Protein AF-A0A699UVI7-F1 (afdb_monomer_lite)

Organism: Tanacetum cinerariifolium (NCBI:txid118510)

pLDDT: mean 72.03, std 20.05, range [39.06, 97.88]

Structure (mmCIF, N/CA/C/O backbone):
data_AF-A0A699UVI7-F1
#
_entry.id   AF-A0A699UVI7-F1
#
loop_
_atom_site.group_PDB
_atom_site.id
_atom_site.type_symbol
_atom_site.label_atom_id
_atom_site.label_alt_id
_atom_site.label_comp_id
_atom_site.label_asym_id
_atom_site.label_entity_id
_atom_site.label_seq_id
_atom_site.pdbx_PDB_ins_code
_atom_site.Cartn_x
_atom_site.Cartn_y
_atom_site.Cartn_z
_atom_site.occupancy
_atom_site.B_iso_or_equiv
_atom_site.auth_seq_id
_atom_site.auth_comp_id
_atom_site.auth_asym_id
_atom_site.auth_atom_id
_atom_site.pdbx_PDB_model_num
ATOM 1 N N . PHE A 1 1 ? -65.719 12.850 72.855 1.00 39.06 1 PHE A N 1
ATOM 2 C CA . PHE A 1 1 ? -66.012 12.238 71.542 1.00 39.06 1 PHE A CA 1
ATOM 3 C C . PHE A 1 1 ? -65.096 12.916 70.526 1.00 39.06 1 PHE A C 1
ATOM 5 O O . PHE A 1 1 ? -65.328 14.073 70.235 1.00 39.06 1 PHE A O 1
ATOM 12 N N . HIS A 1 2 ? -63.859 12.475 70.286 1.00 43.25 2 HIS A N 1
ATOM 13 C CA . HIS A 1 2 ? -63.369 11.277 69.580 1.00 43.25 2 HIS A CA 1
ATOM 14 C C . HIS A 1 2 ? -63.787 11.176 68.099 1.00 43.25 2 HIS A C 1
ATOM 16 O O . HIS A 1 2 ? -64.874 10.695 67.817 1.00 43.25 2 HIS A O 1
ATOM 22 N N . SER A 1 3 ? -62.850 11.541 67.208 1.00 44.50 3 SER A N 1
ATOM 23 C CA . SER A 1 3 ? -62.648 11.098 65.804 1.00 44.50 3 SER A CA 1
ATOM 24 C C . SER A 1 3 ? -61.392 11.849 65.291 1.00 44.50 3 SER A C 1
ATOM 26 O O . SER A 1 3 ? -61.419 13.073 65.281 1.00 44.50 3 SER A O 1
ATOM 28 N N . LYS A 1 4 ? -60.190 11.264 65.081 1.00 42.19 4 LYS A N 1
ATOM 29 C CA . LYS A 1 4 ? -59.805 10.131 64.194 1.00 42.19 4 LYS A CA 1
ATOM 30 C C . LYS A 1 4 ? -60.361 10.428 62.787 1.00 42.19 4 LYS A C 1
ATOM 32 O O . LYS A 1 4 ? -61.571 10.538 62.690 1.00 42.19 4 LYS A O 1
ATOM 37 N N . SER A 1 5 ? -59.617 10.654 61.707 1.00 55.03 5 SER A N 1
ATOM 38 C CA . SER A 1 5 ? -58.355 10.083 61.224 1.00 55.03 5 SER A CA 1
ATOM 39 C C . SER A 1 5 ? -57.917 10.880 59.964 1.00 55.03 5 SER A C 1
ATOM 41 O O . SER A 1 5 ? -58.731 11.554 59.347 1.00 55.03 5 SER A O 1
ATOM 43 N N . GLU A 1 6 ? -56.616 11.028 59.714 1.00 45.94 6 GLU A N 1
ATOM 44 C CA . GLU A 1 6 ? -55.886 10.383 58.600 1.00 45.94 6 GLU A CA 1
ATOM 45 C C . GLU A 1 6 ? -55.785 11.188 57.283 1.00 45.94 6 GLU A C 1
ATOM 47 O O . GLU A 1 6 ? -56.695 11.212 56.474 1.00 45.94 6 GLU A O 1
ATOM 52 N N . ILE A 1 7 ? -54.611 11.798 57.064 1.00 49.16 7 ILE A N 1
ATOM 53 C CA . ILE A 1 7 ? -53.763 11.637 55.858 1.00 49.16 7 ILE A CA 1
ATOM 54 C C . ILE A 1 7 ? -54.428 11.561 54.460 1.00 49.16 7 ILE A C 1
ATOM 56 O O . ILE A 1 7 ? -53.948 10.850 53.580 1.00 49.16 7 ILE A O 1
ATOM 60 N N . GLU A 1 8 ? -55.425 12.390 54.160 1.00 53.28 8 GLU A N 1
ATOM 61 C CA . GLU A 1 8 ? -55.894 12.614 52.776 1.00 53.28 8 GLU A CA 1
ATOM 62 C C . GLU A 1 8 ? -54.985 13.575 51.979 1.00 53.28 8 GLU A C 1
ATOM 64 O O . GLU A 1 8 ? -55.429 14.547 51.374 1.00 53.28 8 GLU A O 1
ATOM 69 N N . GLY A 1 9 ? -53.674 13.329 51.991 1.00 55.50 9 GLY A N 1
ATOM 70 C CA . GLY A 1 9 ? -52.696 14.163 51.280 1.00 55.50 9 GLY A CA 1
ATOM 71 C C . GLY A 1 9 ? -51.563 13.402 50.598 1.00 55.50 9 GLY A C 1
ATOM 72 O O . GLY A 1 9 ? -50.638 14.034 50.097 1.00 55.50 9 GLY A O 1
ATOM 73 N N . LEU A 1 10 ? -51.597 12.064 50.581 1.00 52.59 10 LEU A N 1
ATOM 74 C CA . LEU A 1 10 ? -50.490 11.230 50.093 1.00 52.59 10 LEU A CA 1
ATOM 75 C C . LEU A 1 10 ? -50.896 10.251 48.978 1.00 52.59 10 LEU A C 1
ATOM 77 O O . LEU A 1 10 ? -50.402 9.128 48.936 1.00 52.59 10 LEU A O 1
ATOM 81 N N . LEU A 1 11 ? -51.770 10.651 48.046 1.00 58.44 11 LEU A N 1
ATOM 82 C CA . LEU A 1 11 ? -52.025 9.839 46.847 1.00 58.44 11 LEU A CA 1
ATOM 83 C C . LEU A 1 11 ? -52.215 10.665 45.570 1.00 58.44 11 LEU A C 1
ATOM 85 O O . LEU A 1 11 ? -53.211 10.537 44.867 1.00 58.44 11 LEU A O 1
ATOM 89 N N . ALA A 1 12 ? -51.232 11.493 45.237 1.00 53.22 12 ALA A N 1
ATOM 90 C CA . ALA A 1 12 ? -51.100 11.994 43.874 1.00 53.22 12 ALA A CA 1
ATOM 91 C C . ALA A 1 12 ? -49.622 12.212 43.546 1.00 53.22 12 ALA A C 1
ATOM 93 O O . ALA A 1 12 ? -49.139 13.338 43.480 1.00 53.22 12 ALA A O 1
ATOM 94 N N . ILE A 1 13 ? -48.883 11.115 43.366 1.00 55.38 13 ILE A N 1
ATOM 95 C CA . ILE A 1 13 ? -47.604 11.176 42.656 1.00 55.38 13 ILE A CA 1
ATOM 96 C C . ILE A 1 13 ? -47.967 11.438 41.188 1.00 55.38 13 ILE A C 1
ATOM 98 O O . ILE A 1 13 ? -48.609 10.571 40.586 1.00 55.38 13 ILE A O 1
ATOM 102 N N . PRO A 1 14 ? -47.610 12.588 40.583 1.00 52.97 14 PRO A N 1
ATOM 103 C CA . PRO A 1 14 ? -47.703 12.715 39.140 1.00 52.97 14 PRO A CA 1
ATOM 104 C C . PRO A 1 14 ? -46.750 11.676 38.554 1.00 52.97 14 PRO A C 1
ATOM 106 O O . PRO A 1 14 ? -45.540 11.726 38.776 1.00 52.97 14 PRO A O 1
ATOM 109 N N . THR A 1 15 ? -47.300 10.681 37.866 1.00 60.97 15 THR A N 1
ATOM 110 C CA . THR A 1 15 ? -46.501 9.694 37.149 1.00 60.97 15 THR A CA 1
ATOM 111 C C . THR A 1 15 ? -45.610 10.458 36.164 1.00 60.97 15 THR A C 1
ATOM 113 O O . THR A 1 15 ? -46.148 11.196 35.334 1.00 60.97 15 THR A O 1
ATOM 116 N N . PRO A 1 16 ? -44.271 10.351 36.236 1.00 60.25 16 PRO A N 1
ATOM 117 C CA . PRO A 1 16 ? -43.435 10.911 35.186 1.00 60.25 16 PRO A CA 1
ATOM 118 C C . PRO A 1 16 ? -43.786 10.192 33.876 1.00 60.25 16 PRO A C 1
ATOM 120 O O . PRO A 1 16 ? -44.029 8.980 33.903 1.00 60.25 16 PRO A O 1
ATOM 123 N N . PRO A 1 17 ? -43.855 10.895 32.731 1.00 54.56 17 PRO A N 1
ATOM 124 C CA . PRO A 1 17 ? -44.091 10.226 31.464 1.00 54.56 17 PRO A CA 1
ATOM 125 C C . PRO A 1 17 ? -42.979 9.199 31.265 1.00 54.56 17 PRO A C 1
ATOM 127 O O . PRO A 1 17 ? -41.796 9.530 31.346 1.00 54.56 17 PRO A O 1
ATOM 130 N N . LEU A 1 18 ? -43.376 7.945 31.045 1.00 52.88 18 LEU A N 1
ATOM 131 C CA . LEU A 1 18 ? -42.480 6.892 30.592 1.00 52.88 18 LEU A CA 1
ATOM 132 C C . LEU A 1 18 ? -41.746 7.428 29.365 1.00 52.88 18 LEU A C 1
ATOM 134 O O . LEU A 1 18 ? -42.362 7.673 28.325 1.00 52.88 18 LEU A O 1
ATOM 138 N N . SER A 1 19 ? -40.445 7.669 29.526 1.00 54.75 19 SER A N 1
ATOM 139 C CA . SER A 1 19 ? -39.553 8.056 28.443 1.00 54.75 19 SER A CA 1
ATOM 140 C C . SER A 1 19 ? -39.808 7.143 27.245 1.00 54.75 19 SER A C 1
ATOM 142 O O . SER A 1 19 ? -39.937 5.929 27.442 1.00 54.75 19 SER A O 1
ATOM 144 N N . PRO A 1 20 ? -39.892 7.681 26.015 1.00 52.34 20 PRO A N 1
ATOM 145 C CA . PRO A 1 20 ? -40.048 6.847 24.843 1.00 52.34 20 PRO A CA 1
ATOM 146 C C . PRO A 1 20 ? -38.874 5.877 24.824 1.00 52.34 20 PRO A C 1
ATOM 148 O O . PRO A 1 20 ? -37.710 6.272 24.756 1.00 52.34 20 PRO A O 1
ATOM 151 N N . VAL A 1 21 ? -39.206 4.596 24.935 1.00 51.16 21 VAL A N 1
ATOM 152 C CA . VAL A 1 21 ? -38.337 3.502 24.540 1.00 51.16 21 VAL A CA 1
ATOM 153 C C . VAL A 1 21 ? -37.850 3.862 23.142 1.00 51.16 21 VAL A C 1
ATOM 155 O O . VAL A 1 21 ? -38.621 3.849 22.188 1.00 51.16 21 VAL A O 1
ATOM 158 N N . LEU A 1 22 ? -36.586 4.249 23.029 1.00 49.31 22 LEU A N 1
ATOM 159 C CA . LEU A 1 22 ? -35.848 4.075 21.796 1.00 49.31 22 LEU A CA 1
ATOM 160 C C . LEU A 1 22 ? -35.269 2.667 21.914 1.00 49.31 22 LEU A C 1
ATOM 162 O O . LEU A 1 22 ? -34.289 2.491 22.642 1.00 49.31 22 LEU A O 1
ATOM 166 N N . PRO A 1 23 ? -35.840 1.642 21.249 1.00 49.44 23 PRO A N 1
ATOM 167 C CA . PRO A 1 23 ? -35.043 0.482 20.929 1.00 49.44 23 PRO A CA 1
ATOM 168 C C . PRO A 1 23 ? -33.928 1.031 20.054 1.00 49.44 23 PRO A C 1
ATOM 170 O O . PRO A 1 23 ? -34.160 1.546 18.961 1.00 49.44 23 PRO A O 1
ATOM 173 N N . THR A 1 24 ? -32.735 1.005 20.624 1.00 50.50 24 THR A N 1
ATOM 174 C CA . THR A 1 24 ? -31.436 1.101 19.983 1.00 50.50 24 THR A CA 1
ATOM 175 C C . THR A 1 24 ? -31.477 0.583 18.548 1.00 50.50 24 THR A C 1
ATOM 177 O O . THR A 1 24 ? -31.163 -0.573 18.283 1.00 50.50 24 THR A O 1
ATOM 180 N N . SER A 1 25 ? -31.784 1.466 17.600 1.00 49.88 25 SER A N 1
ATOM 181 C CA . SER A 1 25 ? -31.350 1.323 16.216 1.00 49.88 25 SER A CA 1
ATOM 182 C C . SER A 1 25 ? -29.870 1.703 16.162 1.00 49.88 25 SER A C 1
ATOM 184 O O . SER A 1 25 ? -29.472 2.606 15.432 1.00 49.88 25 SER A O 1
ATOM 186 N N . TYR A 1 26 ? -29.049 1.039 16.978 1.00 50.09 26 TYR A N 1
ATOM 187 C CA . TYR A 1 26 ? -27.653 0.868 16.625 1.00 50.09 26 TYR A CA 1
ATOM 188 C C . TYR A 1 26 ? -27.694 -0.099 15.448 1.00 50.09 26 TYR A C 1
ATOM 190 O O . TYR A 1 26 ? -28.123 -1.240 15.641 1.00 50.09 26 TYR A O 1
ATOM 198 N N . PRO A 1 27 ? -27.354 0.329 14.221 1.00 58.62 27 PRO A N 1
ATOM 199 C CA . PRO A 1 27 ? -27.195 -0.633 13.154 1.00 58.62 27 PRO A CA 1
ATOM 200 C C . PRO A 1 27 ? -26.133 -1.611 13.645 1.00 58.62 27 PRO A C 1
ATOM 202 O O . PRO A 1 27 ? -25.004 -1.213 13.938 1.00 58.62 27 PRO A O 1
ATOM 205 N N . LEU A 1 28 ? -26.524 -2.878 13.803 1.00 57.22 28 LEU A N 1
ATOM 206 C CA . LEU A 1 28 ? -25.574 -3.970 13.928 1.00 57.22 28 LEU A CA 1
ATOM 207 C C . LEU A 1 28 ? -24.477 -3.707 12.888 1.00 57.22 28 LEU A C 1
ATOM 209 O O . LEU A 1 28 ? -24.819 -3.486 11.717 1.00 57.22 28 LEU A O 1
ATOM 213 N N . PRO A 1 29 ? -23.188 -3.686 13.281 1.00 56.22 29 PRO A N 1
ATOM 214 C CA . PRO A 1 29 ? -22.114 -3.656 12.304 1.00 56.22 29 PRO A CA 1
ATOM 215 C C . PRO A 1 29 ? -22.423 -4.757 11.290 1.00 56.22 29 PRO A C 1
ATOM 217 O O . PRO A 1 29 ? -22.884 -5.821 11.715 1.00 56.22 29 PRO A O 1
ATOM 220 N N . PRO A 1 30 ? -22.256 -4.535 9.978 1.00 61.78 30 PRO A N 1
ATOM 221 C CA . PRO A 1 30 ? -22.500 -5.569 8.988 1.00 61.78 30 PRO A CA 1
ATOM 222 C C . PRO A 1 30 ? -21.459 -6.677 9.195 1.00 61.78 30 PRO A C 1
ATOM 224 O O . PRO A 1 30 ? -20.431 -6.733 8.532 1.00 61.78 30 PRO A O 1
ATOM 227 N N . PHE A 1 31 ? -21.733 -7.563 10.151 1.00 58.38 31 PHE A N 1
ATOM 228 C CA . PHE A 1 31 ? -20.910 -8.690 10.576 1.00 58.38 31 PHE A CA 1
ATOM 229 C C . PHE A 1 31 ? -20.864 -9.793 9.507 1.00 58.38 31 PHE A C 1
ATOM 231 O O . PHE A 1 31 ? -20.237 -10.823 9.718 1.00 58.38 31 PHE A O 1
ATOM 238 N N . LEU A 1 32 ? -21.516 -9.582 8.358 1.00 56.75 32 LEU A N 1
ATOM 239 C CA . LEU A 1 32 ? -21.660 -10.540 7.266 1.00 56.75 32 LEU A CA 1
ATOM 240 C C . LEU A 1 32 ? -21.498 -9.863 5.895 1.00 56.75 32 LEU A C 1
ATOM 242 O O . LEU A 1 32 ? -22.299 -10.076 4.987 1.00 56.75 32 LEU A O 1
ATOM 246 N N . MET A 1 33 ? -20.468 -9.036 5.709 1.00 61.50 33 MET A N 1
ATOM 247 C CA . MET A 1 33 ? -19.958 -8.860 4.346 1.00 61.50 33 MET A CA 1
ATOM 248 C C . MET A 1 33 ? -19.305 -10.187 3.932 1.00 61.50 33 MET A C 1
ATOM 250 O O . MET A 1 33 ? -18.432 -10.661 4.664 1.00 61.50 33 MET A O 1
ATOM 254 N N . PRO A 1 34 ? -19.696 -10.821 2.810 1.00 61.19 34 PRO A N 1
ATOM 255 C CA . PRO A 1 34 ? -18.970 -11.980 2.316 1.00 61.19 34 PRO A CA 1
ATOM 256 C C . PRO A 1 34 ? -17.532 -11.536 2.049 1.00 61.19 34 PRO A C 1
ATOM 258 O O . PRO A 1 34 ? -17.295 -10.641 1.234 1.00 61.19 34 PRO A O 1
ATOM 261 N N . LEU A 1 35 ? -16.581 -12.129 2.779 1.00 60.31 35 LEU A N 1
ATOM 262 C CA . LEU A 1 35 ? -15.157 -11.999 2.484 1.00 60.31 35 LEU A CA 1
ATOM 263 C C . LEU A 1 35 ? -14.981 -12.197 0.972 1.00 60.31 35 LEU A C 1
ATOM 265 O O . LEU A 1 35 ? -15.500 -13.192 0.451 1.00 60.31 35 LEU A O 1
ATOM 269 N N . PRO A 1 36 ? -14.283 -11.296 0.254 1.00 60.91 36 PRO A N 1
ATOM 270 C CA . PRO A 1 36 ? -13.949 -11.551 -1.132 1.00 60.91 36 PRO A CA 1
ATOM 271 C C . PRO A 1 36 ? -13.165 -12.858 -1.162 1.00 60.91 36 PRO A C 1
ATOM 273 O O . PRO A 1 36 ? -12.087 -12.984 -0.580 1.00 60.91 36 PRO A O 1
ATOM 276 N N . ILE A 1 37 ? -13.815 -13.846 -1.768 1.00 58.09 37 ILE A N 1
ATOM 277 C CA . ILE A 1 37 ? -13.364 -15.212 -1.958 1.00 58.09 37 ILE A CA 1
ATOM 278 C C . ILE A 1 37 ? -11.897 -15.173 -2.365 1.00 58.09 37 ILE A C 1
ATOM 280 O O . ILE A 1 37 ? -11.543 -14.476 -3.317 1.00 58.09 37 ILE A O 1
ATOM 284 N N . PHE A 1 38 ? -11.083 -15.910 -1.606 1.00 50.25 38 PHE A N 1
ATOM 285 C CA . PHE A 1 38 ? -9.745 -16.380 -1.949 1.00 50.25 38 PHE A CA 1
ATOM 286 C C . PHE A 1 38 ? -9.473 -16.275 -3.455 1.00 50.25 38 PHE A C 1
ATOM 288 O O . PHE A 1 38 ? -9.803 -17.176 -4.226 1.00 50.25 38 PHE A O 1
ATOM 295 N N . THR A 1 39 ? -8.844 -15.182 -3.881 1.00 56.31 39 THR A N 1
ATOM 296 C CA . THR A 1 39 ? -8.084 -15.245 -5.123 1.00 56.31 39 THR A CA 1
ATOM 297 C C . THR A 1 39 ? -6.807 -15.991 -4.751 1.00 56.31 39 THR A C 1
ATOM 299 O O . THR A 1 39 ? -6.141 -15.593 -3.790 1.00 56.31 39 THR A O 1
ATOM 302 N N . PRO A 1 40 ? -6.497 -17.130 -5.393 1.00 50.50 40 PRO A N 1
ATOM 303 C CA . PRO A 1 40 ? -5.287 -17.861 -5.073 1.00 50.50 40 PRO A CA 1
ATOM 304 C C . PRO A 1 40 ? -4.111 -16.920 -5.314 1.00 50.50 40 PRO A C 1
ATOM 306 O O . PRO A 1 40 ? -3.938 -16.382 -6.410 1.00 50.50 40 PRO A O 1
ATOM 309 N N . LEU A 1 41 ? -3.342 -16.697 -4.250 1.00 59.53 41 LEU A N 1
ATOM 310 C CA . LEU A 1 41 ? -2.033 -16.072 -4.291 1.00 59.53 41 LEU A CA 1
ATOM 311 C C . LEU A 1 41 ? -1.280 -16.652 -5.498 1.00 59.53 41 LEU A C 1
ATOM 313 O O . LEU A 1 41 ? -1.103 -17.872 -5.535 1.00 59.53 41 LEU A O 1
ATOM 317 N N . PRO A 1 42 ? -0.853 -15.855 -6.496 1.00 56.81 42 PRO A N 1
ATOM 318 C CA . PRO A 1 42 ? 0.062 -16.380 -7.486 1.00 56.81 42 PRO A CA 1
ATOM 319 C C . PRO A 1 42 ? 1.336 -16.719 -6.722 1.00 56.81 42 PRO A C 1
ATOM 321 O O . PRO A 1 42 ? 2.056 -15.832 -6.259 1.00 56.81 42 PRO A O 1
ATOM 324 N N . THR A 1 43 ? 1.567 -18.015 -6.534 1.00 52.59 43 THR A N 1
ATOM 325 C CA . THR A 1 43 ? 2.806 -18.606 -6.047 1.00 52.59 43 THR A CA 1
ATOM 326 C C . THR A 1 43 ? 3.910 -18.208 -7.018 1.00 52.59 43 THR A C 1
ATOM 328 O O . THR A 1 43 ? 4.283 -18.940 -7.927 1.00 52.59 43 THR A O 1
ATOM 331 N N . SER A 1 44 ? 4.421 -16.992 -6.858 1.00 49.94 44 SER A N 1
ATOM 332 C CA . SER A 1 44 ? 5.631 -16.541 -7.522 1.00 49.94 44 SER A CA 1
ATOM 333 C C . SER A 1 44 ? 6.803 -17.087 -6.722 1.00 49.94 44 SER A C 1
ATOM 335 O O . SER A 1 44 ? 7.483 -16.362 -5.999 1.00 49.94 44 SER A O 1
ATOM 337 N N . SER A 1 45 ? 6.998 -18.398 -6.831 1.00 58.75 45 SER A N 1
ATOM 338 C CA . SER A 1 45 ? 8.189 -19.100 -6.377 1.00 58.75 45 SER A CA 1
ATOM 339 C C . SER A 1 45 ? 9.390 -18.568 -7.161 1.00 58.75 45 SER A C 1
ATOM 341 O O . SER A 1 45 ? 9.705 -19.064 -8.237 1.00 58.75 45 SER A O 1
ATOM 343 N N . PHE A 1 46 ? 10.043 -17.524 -6.653 1.00 56.94 46 PHE A N 1
ATOM 344 C CA . PHE A 1 46 ? 11.373 -17.138 -7.115 1.00 56.94 46 PHE A CA 1
ATOM 345 C C . PHE A 1 46 ? 12.405 -17.995 -6.371 1.00 56.94 46 PHE A C 1
ATOM 347 O O . PHE A 1 46 ? 12.536 -17.838 -5.155 1.00 56.94 46 PHE A O 1
ATOM 354 N N . PRO A 1 47 ? 13.164 -18.881 -7.040 1.00 56.59 47 PRO A N 1
ATOM 355 C CA . PRO A 1 47 ? 14.362 -19.436 -6.433 1.00 56.59 47 PRO A CA 1
ATOM 356 C C . PRO A 1 47 ? 15.429 -18.333 -6.399 1.00 56.59 47 PRO A C 1
ATOM 358 O O . PRO A 1 47 ? 15.842 -17.822 -7.440 1.00 56.59 47 PRO A O 1
ATOM 361 N N . LEU A 1 48 ? 15.862 -17.929 -5.201 1.00 59.31 48 LEU A N 1
ATOM 362 C CA . LEU A 1 48 ? 17.047 -17.083 -5.045 1.00 59.31 48 LEU A CA 1
ATOM 363 C C . LEU A 1 48 ? 18.284 -17.850 -5.547 1.00 59.31 48 LEU A C 1
ATOM 365 O O . LEU A 1 48 ? 18.542 -18.941 -5.035 1.00 59.31 48 LEU A O 1
ATOM 369 N N . PRO A 1 49 ? 19.108 -17.304 -6.463 1.00 53.31 49 PRO A N 1
ATOM 370 C CA . PRO A 1 49 ? 20.402 -17.890 -6.764 1.00 53.31 49 PRO A CA 1
ATOM 371 C C . PRO A 1 49 ? 21.411 -17.381 -5.728 1.00 53.31 49 PRO A C 1
ATOM 373 O O . PRO A 1 49 ? 22.118 -16.402 -5.957 1.00 53.31 49 PRO A O 1
ATOM 376 N N . LEU A 1 50 ? 21.472 -18.025 -4.561 1.00 63.25 50 LEU A N 1
ATOM 377 C CA . LEU A 1 50 ? 22.612 -17.861 -3.662 1.00 63.25 50 LEU A CA 1
ATOM 378 C C . LEU A 1 50 ? 23.691 -18.864 -4.076 1.00 63.25 50 LEU A C 1
ATOM 380 O O . LEU A 1 50 ? 23.747 -19.992 -3.595 1.00 63.25 50 LEU A O 1
ATOM 384 N N . SER A 1 51 ? 24.544 -18.465 -5.010 1.00 56.78 51 SER A N 1
ATOM 385 C CA . SER A 1 51 ? 25.780 -19.189 -5.311 1.00 56.78 51 SER A CA 1
ATOM 386 C C . SER A 1 51 ? 26.901 -18.171 -5.452 1.00 56.78 51 SER A C 1
ATOM 388 O O . SER A 1 51 ? 27.207 -17.699 -6.543 1.00 56.78 51 SER A O 1
ATOM 390 N N . LEU A 1 52 ? 27.474 -17.785 -4.312 1.00 66.62 52 LEU A N 1
ATOM 391 C CA . LEU A 1 52 ? 28.782 -17.141 -4.288 1.00 66.62 52 LEU A CA 1
ATOM 392 C C . LEU A 1 52 ? 29.843 -18.217 -4.573 1.00 66.62 52 LEU A C 1
ATOM 394 O O . LEU A 1 52 ? 29.772 -19.292 -3.973 1.00 66.62 52 LEU A O 1
ATOM 398 N N . PRO A 1 53 ? 30.825 -17.967 -5.452 1.00 50.47 53 PRO A N 1
ATOM 399 C CA . PRO A 1 53 ? 31.951 -18.870 -5.612 1.00 50.47 53 PRO A CA 1
ATOM 400 C C . PRO A 1 53 ? 32.879 -18.741 -4.396 1.00 50.47 53 PRO A C 1
ATOM 402 O O . PRO A 1 53 ? 33.546 -17.725 -4.212 1.00 50.47 53 PRO A O 1
ATOM 405 N N . SER A 1 54 ? 32.922 -19.780 -3.561 1.00 44.03 54 SER A N 1
ATOM 406 C CA . SER A 1 54 ? 33.965 -19.957 -2.546 1.00 44.03 54 SER A CA 1
ATOM 407 C C . SER A 1 54 ? 35.302 -20.219 -3.238 1.00 44.03 54 SER A C 1
ATOM 409 O O . SER A 1 54 ? 35.533 -21.315 -3.742 1.00 44.03 54 SER A O 1
ATOM 411 N N . THR A 1 55 ? 36.198 -19.233 -3.259 1.00 53.53 55 THR A N 1
ATOM 412 C CA . THR A 1 55 ? 37.597 -19.445 -3.646 1.00 53.53 55 THR A CA 1
ATOM 413 C C . THR A 1 55 ? 38.384 -19.853 -2.403 1.00 53.53 55 THR A C 1
ATOM 415 O O . THR A 1 55 ? 38.705 -19.015 -1.561 1.00 53.53 55 THR A O 1
ATOM 418 N N . SER A 1 56 ? 38.663 -21.146 -2.263 1.00 56.12 56 SER A N 1
ATOM 419 C CA . SER A 1 56 ? 39.553 -21.694 -1.238 1.00 56.12 56 SER A CA 1
ATOM 420 C C . SER A 1 56 ? 40.615 -22.563 -1.914 1.00 56.12 56 SER A C 1
ATOM 422 O O . SER A 1 56 ? 40.269 -23.407 -2.737 1.00 56.12 56 SER A O 1
ATOM 424 N N . GLY A 1 57 ? 41.884 -22.335 -1.558 1.00 47.06 57 GLY A N 1
ATOM 425 C CA . GLY A 1 57 ? 43.054 -23.142 -1.937 1.00 47.06 57 GLY A CA 1
ATOM 426 C C . GLY A 1 57 ? 44.026 -22.369 -2.840 1.00 47.06 57 GLY A C 1
ATOM 427 O O . GLY A 1 57 ? 43.768 -22.228 -4.027 1.00 47.06 57 GLY A O 1
ATOM 428 N N . SER A 1 58 ? 44.994 -21.605 -2.324 1.00 48.16 58 SER A N 1
ATOM 429 C CA . SER A 1 58 ? 46.304 -22.002 -1.760 1.00 48.16 58 SER A CA 1
ATOM 430 C C . SER A 1 58 ? 47.274 -22.653 -2.767 1.00 48.16 58 SER A C 1
ATOM 432 O O . SER A 1 58 ? 47.052 -23.787 -3.169 1.00 48.16 58 SER A O 1
ATOM 434 N N . GLU A 1 59 ? 48.375 -21.931 -3.046 1.00 48.66 59 GLU A N 1
ATOM 435 C CA . GLU A 1 59 ? 49.772 -22.432 -3.102 1.00 48.66 59 GLU A CA 1
ATOM 436 C C . GLU A 1 59 ? 50.135 -23.421 -4.241 1.00 48.66 59 GLU A C 1
ATOM 438 O O . GLU A 1 59 ? 49.625 -24.527 -4.329 1.00 48.66 59 GLU A O 1
ATOM 443 N N . SER A 1 60 ? 51.029 -23.127 -5.190 1.00 49.53 60 SER A N 1
ATOM 444 C CA . SER A 1 60 ? 52.467 -22.877 -5.011 1.00 49.53 60 SER A CA 1
ATOM 445 C C . SER A 1 60 ? 53.116 -22.511 -6.360 1.00 49.53 60 SER A C 1
ATOM 447 O O . SER A 1 60 ? 52.710 -22.971 -7.427 1.00 49.53 60 SER A O 1
ATOM 449 N N . ILE A 1 61 ? 54.143 -21.670 -6.285 1.00 58.78 61 ILE A N 1
ATOM 450 C CA . ILE A 1 61 ? 55.049 -21.269 -7.367 1.00 58.78 61 ILE A CA 1
ATOM 451 C C . ILE A 1 61 ? 56.032 -22.420 -7.663 1.00 58.78 61 ILE A C 1
ATOM 453 O O . ILE A 1 61 ? 56.536 -23.018 -6.712 1.00 58.78 61 ILE A O 1
ATOM 457 N N . PRO A 1 62 ? 56.425 -22.661 -8.928 1.00 55.50 62 PRO A N 1
ATOM 458 C CA . PRO A 1 62 ? 57.790 -23.083 -9.205 1.00 55.50 62 PRO A CA 1
ATOM 459 C C . PRO A 1 62 ? 58.581 -21.922 -9.812 1.00 55.50 62 PRO A C 1
ATOM 461 O O . PRO A 1 62 ? 58.338 -21.469 -10.931 1.00 55.50 62 PRO A O 1
ATOM 464 N N . GLU A 1 63 ? 59.536 -21.459 -9.014 1.00 55.22 63 GLU A N 1
ATOM 465 C CA . GLU A 1 63 ? 60.614 -20.550 -9.363 1.00 55.22 63 GLU A CA 1
ATOM 466 C C . GLU A 1 63 ? 61.447 -21.224 -10.466 1.00 55.22 63 GLU A C 1
ATOM 468 O O . GLU A 1 63 ? 62.201 -22.161 -10.206 1.00 55.22 63 GLU A O 1
ATOM 473 N N . ALA A 1 64 ? 61.270 -20.800 -11.716 1.00 57.75 64 ALA A N 1
ATOM 474 C CA . ALA A 1 64 ? 62.117 -21.203 -12.833 1.00 57.75 64 ALA A CA 1
ATOM 475 C C . ALA A 1 64 ? 62.753 -19.948 -13.433 1.00 57.75 64 ALA A C 1
ATOM 477 O O . ALA A 1 64 ? 62.162 -19.256 -14.262 1.00 57.75 64 ALA A O 1
ATOM 478 N N . ASP A 1 65 ? 63.966 -19.659 -12.970 1.00 63.94 65 ASP A N 1
ATOM 479 C CA . ASP A 1 65 ? 64.822 -18.583 -13.451 1.00 63.94 65 ASP A CA 1
ATOM 480 C C . ASP A 1 65 ? 65.318 -18.909 -14.873 1.00 63.94 65 ASP A C 1
ATOM 482 O O . ASP A 1 65 ? 66.255 -19.683 -15.085 1.00 63.94 65 ASP A O 1
ATOM 486 N N . ILE A 1 66 ? 64.627 -18.366 -15.880 1.00 64.19 66 ILE A N 1
ATOM 487 C CA . ILE A 1 66 ? 65.074 -18.351 -17.276 1.00 64.19 66 ILE A CA 1
ATOM 488 C C . ILE A 1 66 ? 65.233 -16.879 -17.678 1.00 64.19 66 ILE A C 1
ATOM 490 O O . ILE A 1 66 ? 64.230 -16.163 -17.750 1.00 64.19 66 ILE A O 1
ATOM 494 N N . PRO A 1 67 ? 66.447 -16.395 -18.004 1.00 48.91 67 PRO A N 1
ATOM 495 C CA . PRO A 1 67 ? 66.638 -15.001 -18.376 1.00 48.91 67 PRO A CA 1
ATOM 496 C C . PRO A 1 67 ? 65.957 -14.693 -19.721 1.00 48.91 67 PRO A C 1
ATOM 498 O O . PRO A 1 67 ? 66.386 -15.126 -20.795 1.00 48.91 67 PRO A O 1
ATOM 501 N N . LEU A 1 68 ? 64.895 -13.886 -19.634 1.00 61.72 68 LEU A N 1
ATOM 502 C CA . LEU A 1 68 ? 63.942 -13.485 -20.682 1.00 61.72 68 LEU A CA 1
ATOM 503 C C . LEU A 1 68 ? 64.540 -12.793 -21.922 1.00 61.72 68 LEU A C 1
ATOM 505 O O . LEU A 1 68 ? 63.826 -12.546 -22.890 1.00 61.72 68 LEU A O 1
ATOM 509 N N . TRP A 1 69 ? 65.833 -12.472 -21.938 1.00 47.16 69 TRP A N 1
ATOM 510 C CA . TRP A 1 69 ? 66.427 -11.650 -23.000 1.00 47.16 69 TRP A CA 1
ATOM 511 C C . TRP A 1 69 ? 66.901 -12.444 -24.234 1.00 47.16 69 TRP A C 1
ATOM 513 O O . TRP A 1 69 ? 67.227 -11.854 -25.263 1.00 47.16 69 TRP A O 1
ATOM 523 N N . LYS A 1 70 ? 66.940 -13.786 -24.159 1.00 56.91 70 LYS A N 1
ATOM 524 C CA . LYS A 1 70 ? 67.599 -14.642 -25.167 1.00 56.91 70 LYS A CA 1
ATOM 525 C C . LYS A 1 70 ? 66.759 -15.812 -25.699 1.00 56.91 70 LYS A C 1
ATOM 527 O O . LYS A 1 70 ? 67.305 -16.847 -26.070 1.00 56.91 70 LYS A O 1
ATOM 532 N N . ARG A 1 71 ? 65.440 -15.647 -25.837 1.00 57.38 71 ARG A N 1
ATOM 533 C CA . ARG A 1 71 ? 64.662 -16.448 -26.805 1.00 57.38 71 ARG A CA 1
ATOM 534 C C . ARG A 1 71 ? 64.147 -15.524 -27.896 1.00 57.38 71 ARG A C 1
ATOM 536 O O . ARG A 1 71 ? 63.232 -14.733 -27.716 1.00 57.38 71 ARG A O 1
ATOM 543 N N . ALA A 1 72 ? 64.891 -15.596 -28.989 1.00 53.06 72 ALA A N 1
ATOM 544 C CA . ALA A 1 72 ? 64.833 -14.793 -30.186 1.00 53.06 72 ALA A CA 1
ATOM 545 C C . ALA A 1 72 ? 63.415 -14.532 -30.705 1.00 53.06 72 ALA A C 1
ATOM 547 O O . ALA A 1 72 ? 62.599 -15.434 -30.887 1.00 53.06 72 ALA A O 1
ATOM 548 N N . ARG A 1 73 ? 63.204 -13.261 -31.042 1.00 63.56 73 ARG A N 1
ATOM 549 C CA . ARG A 1 73 ? 62.218 -12.799 -32.008 1.00 63.56 73 ARG A CA 1
ATOM 550 C C . ARG A 1 73 ? 62.388 -13.562 -33.317 1.00 63.56 73 ARG A C 1
ATOM 552 O O . ARG A 1 73 ? 63.316 -13.237 -34.034 1.00 63.56 73 ARG A O 1
ATOM 559 N N . PHE A 1 74 ? 61.505 -14.512 -33.610 1.00 54.53 74 PHE A N 1
ATOM 560 C CA . PHE A 1 74 ? 61.095 -14.908 -34.966 1.00 54.53 74 PHE A CA 1
ATOM 561 C C . PHE A 1 74 ? 59.783 -15.706 -34.889 1.00 54.53 74 PHE A C 1
ATOM 563 O O . PHE A 1 74 ? 59.706 -16.864 -35.281 1.00 54.53 74 PHE A O 1
ATOM 570 N N . THR A 1 75 ? 58.725 -15.081 -34.374 1.00 51.47 75 THR A N 1
ATOM 571 C CA . THR A 1 75 ? 57.372 -15.419 -34.824 1.00 51.47 75 THR A CA 1
ATOM 572 C C . THR A 1 75 ? 56.972 -14.320 -35.784 1.00 51.47 75 THR A C 1
ATOM 574 O O . THR A 1 75 ? 56.881 -13.156 -35.393 1.00 51.47 75 THR A O 1
ATOM 577 N N . THR A 1 76 ? 56.824 -14.685 -37.053 1.00 52.44 76 THR A N 1
ATOM 578 C CA . THR A 1 76 ? 56.201 -13.887 -38.105 1.00 52.44 76 THR A CA 1
ATOM 579 C C . THR A 1 76 ? 55.073 -13.046 -37.503 1.00 52.44 76 THR A C 1
ATOM 581 O O . THR A 1 76 ? 54.192 -13.628 -36.862 1.00 52.44 76 THR A O 1
ATOM 584 N N . PRO A 1 77 ? 55.016 -11.716 -37.698 1.00 51.34 77 PRO A N 1
ATOM 585 C CA . PRO A 1 77 ? 53.733 -11.046 -37.651 1.00 51.34 77 PRO A CA 1
ATOM 586 C C . PRO A 1 77 ? 52.989 -11.531 -38.900 1.00 51.34 77 PRO A C 1
ATOM 588 O O . PRO A 1 77 ? 52.948 -10.855 -39.922 1.00 51.34 77 PRO A O 1
ATOM 591 N N . THR A 1 78 ? 52.489 -12.772 -38.861 1.00 48.31 78 THR A N 1
ATOM 592 C CA . THR A 1 78 ? 51.449 -13.243 -39.770 1.00 48.31 78 THR A CA 1
ATOM 593 C C . THR A 1 78 ? 50.307 -12.301 -39.488 1.00 48.31 78 THR A C 1
ATOM 595 O O . THR A 1 78 ? 49.692 -12.449 -38.436 1.00 48.31 78 THR A O 1
ATOM 598 N N . GLY A 1 79 ? 50.177 -11.278 -40.346 1.00 53.41 79 GLY A N 1
ATOM 599 C CA . GLY A 1 79 ? 49.406 -10.055 -40.146 1.00 53.41 79 GLY A CA 1
ATOM 600 C C . GLY A 1 79 ? 48.247 -10.294 -39.205 1.00 53.41 79 GLY A C 1
ATOM 601 O O . GLY A 1 79 ? 47.203 -10.796 -39.619 1.00 53.41 79 GLY A O 1
ATOM 602 N N . GLY A 1 80 ? 48.497 -10.025 -37.922 1.00 51.69 80 GLY A N 1
ATOM 603 C CA . GLY A 1 80 ? 47.485 -10.126 -36.897 1.00 51.69 80 GLY A CA 1
ATOM 604 C C . GLY A 1 80 ? 46.497 -9.055 -37.271 1.00 51.69 80 GLY A C 1
ATOM 605 O O . GLY A 1 80 ? 46.799 -7.877 -37.108 1.00 51.69 80 GLY A O 1
ATOM 606 N N . TYR A 1 81 ? 45.389 -9.473 -37.881 1.00 55.69 81 TYR A N 1
ATOM 607 C CA . TYR A 1 81 ? 44.182 -8.683 -37.969 1.00 55.69 81 TYR A CA 1
ATOM 608 C C . TYR A 1 81 ? 44.072 -7.979 -36.623 1.00 55.69 81 TYR A C 1
ATOM 610 O O . TYR A 1 81 ? 43.991 -8.629 -35.577 1.00 55.69 81 TYR A O 1
ATOM 618 N N . GLU A 1 82 ? 44.214 -6.655 -36.621 1.00 53.38 82 GLU A N 1
ATOM 619 C CA . GLU A 1 82 ? 43.883 -5.928 -35.419 1.00 53.38 82 GLU A CA 1
ATOM 620 C C . GLU A 1 82 ? 42.448 -6.338 -35.133 1.00 53.38 82 GLU A C 1
ATOM 622 O O . GLU A 1 82 ? 41.543 -6.150 -35.954 1.00 53.38 82 GLU A O 1
ATOM 627 N N . VAL A 1 83 ? 42.242 -6.930 -33.964 1.00 58.69 83 VAL A N 1
ATOM 628 C CA . VAL A 1 83 ? 40.966 -6.870 -33.275 1.00 58.69 83 VAL A CA 1
ATOM 629 C C . VAL A 1 83 ? 40.771 -5.388 -32.937 1.00 58.69 83 VAL A C 1
ATOM 631 O O . VAL A 1 83 ? 40.810 -4.960 -31.792 1.00 58.69 83 VAL A O 1
ATOM 634 N N . GLY A 1 84 ? 40.605 -4.570 -33.979 1.00 61.25 84 GLY A N 1
ATOM 635 C CA . GLY A 1 84 ? 39.876 -3.334 -33.933 1.00 61.25 84 GLY A CA 1
ATOM 636 C C . GLY A 1 84 ? 38.460 -3.780 -33.672 1.00 61.25 84 GLY A C 1
ATOM 637 O O . GLY A 1 84 ? 37.659 -3.936 -34.594 1.00 61.25 84 GLY A O 1
ATOM 638 N N . GLU A 1 85 ? 38.174 -4.094 -32.408 1.00 58.09 85 GLU A N 1
ATOM 639 C CA . GLU A 1 85 ? 36.811 -4.150 -31.935 1.00 58.09 85 GLU A CA 1
ATOM 640 C C . GLU A 1 85 ? 36.209 -2.828 -32.369 1.00 58.09 85 GLU A C 1
ATOM 642 O O . GLU A 1 85 ? 36.579 -1.763 -31.875 1.00 58.09 85 GLU A O 1
ATOM 647 N N . SER A 1 86 ? 35.391 -2.903 -33.416 1.00 70.88 86 SER A N 1
ATOM 648 C CA . SER A 1 86 ? 34.848 -1.730 -34.065 1.00 70.88 86 SER A CA 1
ATOM 649 C C . SER A 1 86 ? 34.253 -0.855 -32.973 1.00 70.88 86 SER A C 1
ATOM 651 O O . SER A 1 86 ? 33.379 -1.310 -32.233 1.00 70.88 86 SER A O 1
ATOM 653 N N . SER A 1 87 ? 34.754 0.373 -32.834 1.00 74.12 87 SER A N 1
ATOM 654 C CA . SER A 1 87 ? 34.247 1.353 -31.868 1.00 74.12 87 SER A CA 1
ATOM 655 C C . SER A 1 87 ? 32.710 1.402 -31.907 1.00 74.12 87 SER A C 1
ATOM 657 O O . SER A 1 87 ? 32.049 1.382 -30.873 1.00 74.12 87 SER A O 1
ATOM 659 N N . VAL A 1 88 ? 32.132 1.251 -33.106 1.00 78.69 88 VAL A N 1
ATOM 660 C CA . VAL A 1 88 ? 30.690 1.103 -33.355 1.00 78.69 88 VAL A CA 1
ATOM 661 C C . VAL A 1 88 ? 30.068 -0.101 -32.627 1.00 78.69 88 VAL A C 1
ATOM 663 O O . VAL A 1 88 ? 29.003 0.023 -32.024 1.00 78.69 88 VAL A O 1
ATOM 666 N N . ALA A 1 89 ? 30.710 -1.270 -32.643 1.00 81.31 89 ALA A N 1
ATOM 667 C CA . ALA A 1 89 ? 30.249 -2.467 -31.936 1.00 81.31 89 ALA A CA 1
ATOM 668 C C . ALA A 1 89 ? 30.336 -2.319 -30.405 1.00 81.31 89 ALA A C 1
ATOM 670 O O . ALA A 1 89 ? 29.448 -2.804 -29.695 1.00 81.31 89 ALA A O 1
ATOM 671 N N . ALA A 1 90 ? 31.358 -1.626 -29.891 1.00 83.50 90 ALA A N 1
ATOM 672 C CA . ALA A 1 90 ? 31.473 -1.297 -28.470 1.00 83.50 90 ALA A CA 1
ATOM 673 C C . ALA A 1 90 ? 30.379 -0.306 -28.033 1.00 83.50 90 ALA A C 1
ATOM 675 O O . ALA A 1 90 ? 29.660 -0.571 -27.065 1.00 83.50 90 ALA A O 1
ATOM 676 N N . THR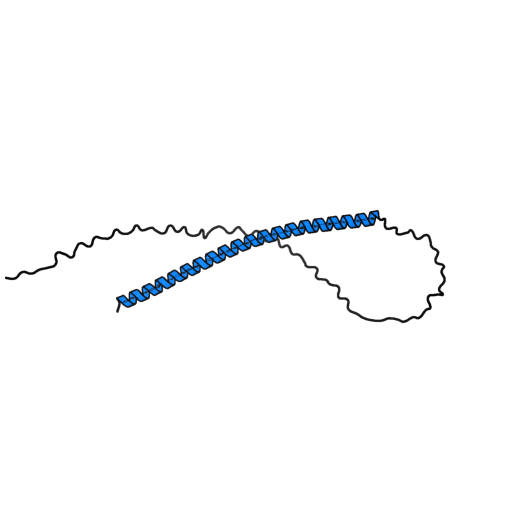 A 1 91 ? 30.158 0.767 -28.800 1.00 88.38 91 THR A N 1
ATOM 677 C CA . THR A 1 91 ? 29.067 1.725 -28.564 1.00 88.38 91 THR A CA 1
ATOM 678 C C . THR A 1 91 ? 27.699 1.040 -28.624 1.00 88.38 91 THR A C 1
ATOM 680 O O . THR A 1 91 ? 26.859 1.258 -27.753 1.00 88.38 91 THR A O 1
ATOM 683 N N . ALA A 1 92 ? 27.474 0.128 -29.576 1.00 90.06 92 ALA A N 1
ATOM 684 C CA . ALA A 1 92 ? 26.225 -0.629 -29.663 1.00 90.06 92 ALA A CA 1
ATOM 685 C C . ALA A 1 92 ? 25.977 -1.512 -28.423 1.00 90.06 92 ALA A C 1
ATOM 687 O O . ALA A 1 92 ? 24.840 -1.618 -27.960 1.00 90.06 92 ALA A O 1
ATOM 688 N N . ARG A 1 93 ? 27.022 -2.131 -27.851 1.00 88.50 93 ARG A N 1
ATOM 689 C CA . ARG A 1 93 ? 26.921 -2.882 -26.582 1.00 88.50 93 ARG A CA 1
ATOM 690 C C . ARG A 1 93 ? 26.567 -1.963 -25.413 1.00 88.50 93 ARG A C 1
ATOM 692 O O . ARG A 1 93 ? 25.688 -2.311 -24.628 1.00 88.50 93 ARG A O 1
ATOM 699 N N . GLN A 1 94 ? 27.194 -0.789 -25.330 1.00 90.00 94 GLN A N 1
ATOM 700 C CA . GLN A 1 94 ? 26.914 0.202 -24.285 1.00 90.00 94 GLN A CA 1
ATOM 701 C C . GLN A 1 94 ? 25.478 0.735 -24.363 1.00 90.00 94 GLN A C 1
ATOM 703 O O . GLN A 1 94 ? 24.807 0.817 -23.337 1.00 90.00 94 GLN A O 1
ATOM 708 N N . ILE A 1 95 ? 24.971 1.012 -25.567 1.00 91.75 95 ILE A N 1
ATOM 709 C CA . ILE A 1 95 ? 23.580 1.440 -25.775 1.00 91.75 95 ILE A CA 1
ATOM 710 C C . ILE A 1 95 ? 22.608 0.334 -25.353 1.00 91.75 95 ILE A C 1
ATOM 712 O O . ILE A 1 95 ? 21.680 0.600 -24.594 1.00 91.75 95 ILE A O 1
ATOM 716 N N . ARG A 1 96 ? 22.838 -0.921 -25.770 1.00 93.69 96 ARG A N 1
ATOM 717 C CA . ARG A 1 96 ? 22.000 -2.058 -25.339 1.00 93.69 96 ARG A CA 1
ATOM 718 C C . ARG A 1 96 ? 21.973 -2.206 -23.821 1.00 93.69 96 ARG A C 1
ATOM 720 O O . ARG A 1 96 ? 20.910 -2.423 -23.241 1.00 93.69 96 ARG A O 1
ATOM 727 N N . HIS A 1 97 ? 23.127 -2.056 -23.179 1.00 96.00 97 HIS A N 1
ATOM 728 C CA . HIS A 1 97 ? 23.222 -2.103 -21.728 1.00 96.00 97 HIS A CA 1
ATOM 729 C C . HIS A 1 97 ? 22.454 -0.946 -21.073 1.00 96.00 97 HIS A C 1
ATOM 731 O O . HIS A 1 97 ? 21.658 -1.180 -20.169 1.00 96.00 97 HIS A O 1
ATOM 737 N N . ALA A 1 98 ? 22.621 0.286 -21.559 1.00 95.06 98 ALA A N 1
ATOM 738 C CA . ALA A 1 98 ? 21.910 1.454 -21.043 1.00 95.06 98 ALA A CA 1
ATOM 739 C C . ALA A 1 98 ? 20.383 1.320 -21.178 1.00 95.06 98 ALA A C 1
ATOM 741 O O . ALA A 1 98 ? 19.664 1.614 -20.224 1.00 95.06 98 ALA A O 1
ATOM 742 N N . VAL A 1 99 ? 19.893 0.815 -22.318 1.00 96.38 99 VAL A N 1
ATOM 743 C CA . VAL A 1 99 ? 18.464 0.525 -22.536 1.00 96.38 99 VAL A CA 1
ATOM 744 C C . VAL A 1 99 ? 17.970 -0.534 -21.548 1.00 96.38 99 VAL A C 1
ATOM 746 O O . VAL A 1 99 ? 16.977 -0.313 -20.865 1.00 96.38 99 VAL A O 1
ATOM 749 N N . THR A 1 100 ? 18.710 -1.633 -21.383 1.00 94.69 100 THR A N 1
ATOM 750 C CA . THR A 1 100 ? 18.347 -2.711 -20.443 1.00 94.69 100 THR A CA 1
ATOM 751 C C . THR A 1 100 ? 18.309 -2.216 -18.992 1.00 94.69 100 THR A C 1
ATOM 753 O O . THR A 1 100 ? 17.400 -2.554 -18.234 1.00 94.69 100 THR A O 1
ATOM 756 N N . VAL A 1 101 ? 19.273 -1.379 -18.592 1.00 95.75 101 VAL A N 1
ATOM 757 C CA . VAL A 1 101 ? 19.302 -0.761 -17.257 1.00 95.75 101 VAL A CA 1
ATOM 758 C C . VAL A 1 101 ? 18.124 0.196 -17.070 1.00 95.75 101 VAL A C 1
ATOM 760 O O . VAL A 1 101 ? 17.516 0.203 -16.000 1.00 95.75 101 VAL A O 1
ATOM 763 N N . ALA A 1 102 ? 17.774 0.988 -18.086 1.00 96.62 102 ALA A N 1
ATOM 764 C CA . ALA A 1 102 ? 16.625 1.887 -18.027 1.00 96.62 102 ALA A CA 1
ATOM 765 C C . ALA A 1 102 ? 15.300 1.117 -17.906 1.00 96.62 102 ALA A C 1
ATOM 767 O O . ALA A 1 102 ? 14.462 1.483 -17.083 1.00 96.62 102 ALA A O 1
ATOM 768 N N . ASP A 1 103 ? 15.131 0.029 -18.657 1.00 96.50 103 ASP A N 1
ATOM 769 C CA . ASP A 1 103 ? 13.940 -0.822 -18.573 1.00 96.50 103 ASP A CA 1
ATOM 770 C C . ASP A 1 103 ? 13.818 -1.498 -17.210 1.00 96.50 103 ASP A C 1
ATOM 772 O O . ASP A 1 103 ? 12.735 -1.509 -16.620 1.00 96.50 103 ASP A O 1
ATOM 776 N N . ARG A 1 104 ? 14.937 -1.976 -16.652 1.00 96.75 104 ARG A N 1
ATOM 777 C CA . ARG A 1 104 ? 14.962 -2.501 -15.286 1.00 96.75 104 ARG A CA 1
ATOM 778 C C . ARG A 1 104 ? 14.535 -1.443 -14.271 1.00 96.75 104 ARG A C 1
ATOM 780 O O . ARG A 1 104 ? 13.657 -1.719 -13.464 1.00 96.75 104 ARG A O 1
ATOM 787 N N . ARG A 1 105 ? 15.077 -0.223 -14.354 1.00 96.69 105 ARG A N 1
ATOM 788 C CA . ARG A 1 105 ? 14.679 0.887 -13.468 1.00 96.69 105 ARG A CA 1
ATOM 789 C C . ARG A 1 105 ? 13.183 1.188 -13.571 1.00 96.69 105 ARG A C 1
ATOM 791 O O . ARG A 1 105 ? 12.516 1.309 -12.552 1.00 96.69 105 ARG A O 1
ATOM 798 N N . ARG A 1 106 ? 12.629 1.216 -14.789 1.00 95.19 106 ARG A N 1
ATOM 799 C CA . ARG A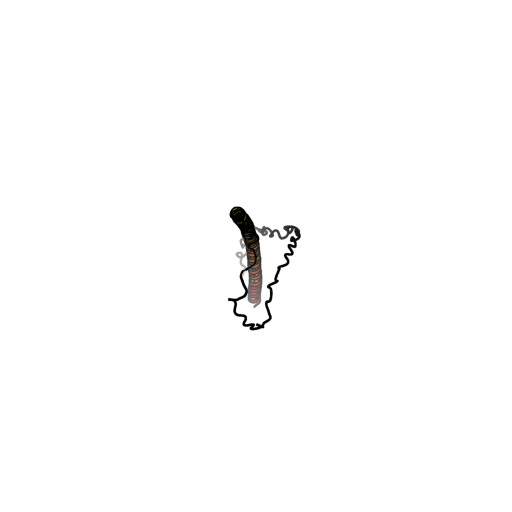 1 106 ? 11.182 1.396 -15.006 1.00 95.19 106 ARG A CA 1
ATOM 800 C C . ARG A 1 106 ? 10.355 0.265 -14.393 1.00 95.19 106 ARG A C 1
ATOM 802 O O . ARG A 1 106 ? 9.244 0.513 -13.927 1.00 95.19 106 ARG A O 1
ATOM 809 N N . ALA A 1 107 ? 10.849 -0.971 -14.427 1.00 97.25 107 ALA A N 1
ATOM 810 C CA . ALA A 1 107 ? 10.193 -2.104 -13.781 1.00 97.25 107 ALA A CA 1
ATOM 811 C C . ALA A 1 107 ? 10.260 -1.997 -12.248 1.00 97.25 107 ALA A C 1
ATOM 813 O O . ALA A 1 107 ? 9.239 -2.192 -11.587 1.00 97.25 107 ALA A O 1
ATOM 814 N N . ASP A 1 108 ? 11.416 -1.618 -11.699 1.00 97.75 108 ASP A N 1
ATOM 815 C CA . ASP A 1 108 ? 11.619 -1.410 -10.263 1.00 97.75 108 ASP A CA 1
ATOM 816 C C . ASP A 1 108 ? 10.691 -0.308 -9.725 1.00 97.75 108 ASP A C 1
ATOM 818 O O . ASP A 1 108 ? 10.016 -0.514 -8.716 1.00 97.75 108 ASP A O 1
ATOM 822 N N . ASP A 1 109 ? 10.545 0.813 -10.439 1.00 97.44 109 ASP A N 1
ATOM 823 C CA . ASP A 1 109 ? 9.620 1.895 -10.067 1.00 97.44 109 ASP A CA 1
ATOM 824 C C . ASP A 1 109 ? 8.167 1.395 -9.963 1.00 97.44 109 ASP A C 1
ATOM 826 O O . ASP A 1 109 ? 7.455 1.688 -8.998 1.00 97.44 109 ASP A O 1
ATOM 830 N N . ARG A 1 110 ? 7.730 0.552 -10.910 1.00 96.75 110 ARG A N 1
ATOM 831 C CA . ARG A 1 110 ? 6.394 -0.071 -10.871 1.00 96.75 110 ARG A CA 1
ATOM 832 C C . ARG A 1 110 ? 6.226 -1.000 -9.668 1.00 96.75 110 ARG A C 1
ATOM 834 O O . ARG A 1 110 ? 5.132 -1.068 -9.099 1.00 96.75 110 ARG A O 1
ATOM 841 N N . LEU A 1 111 ? 7.275 -1.733 -9.289 1.00 97.12 111 LEU A N 1
ATOM 842 C CA . LEU A 1 111 ? 7.266 -2.592 -8.102 1.00 97.12 111 LEU A CA 1
ATOM 843 C C . LEU A 1 111 ? 7.192 -1.760 -6.817 1.00 97.12 111 LEU A C 1
ATOM 845 O O . LEU A 1 111 ? 6.391 -2.074 -5.936 1.00 97.12 111 LEU A O 1
ATOM 849 N N . ILE A 1 112 ? 7.946 -0.662 -6.732 1.00 97.62 112 ILE A N 1
ATOM 850 C CA . ILE A 1 112 ? 7.899 0.275 -5.602 1.00 97.62 112 ILE A CA 1
ATOM 851 C C . ILE A 1 112 ? 6.490 0.860 -5.452 1.00 97.62 112 ILE A C 1
ATOM 853 O O . ILE A 1 112 ? 5.937 0.877 -4.350 1.00 97.62 112 ILE A O 1
ATOM 857 N N . ASP A 1 113 ? 5.864 1.283 -6.549 1.00 97.00 113 ASP A N 1
ATOM 858 C CA . ASP A 1 113 ? 4.504 1.827 -6.520 1.00 97.00 113 ASP A CA 1
ATOM 859 C C . ASP A 1 113 ? 3.448 0.787 -6.125 1.00 97.00 113 ASP A C 1
ATOM 861 O O . ASP A 1 113 ? 2.480 1.110 -5.421 1.00 97.00 113 ASP A O 1
ATOM 865 N N . ARG A 1 114 ? 3.637 -0.477 -6.523 1.00 97.38 114 ARG A N 1
ATOM 866 C CA . ARG A 1 114 ? 2.801 -1.596 -6.068 1.00 97.38 114 ARG A CA 1
ATOM 867 C C . ARG A 1 114 ? 2.928 -1.791 -4.559 1.00 97.38 114 ARG A C 1
ATOM 869 O O . ARG A 1 114 ? 1.909 -1.765 -3.870 1.00 97.38 114 ARG A O 1
ATOM 876 N N . LEU A 1 115 ? 4.154 -1.888 -4.046 1.00 97.62 115 LEU A N 1
ATOM 877 C CA . LEU A 1 115 ? 4.424 -2.052 -2.613 1.00 97.62 115 LEU A CA 1
ATOM 878 C C . LEU A 1 115 ? 3.876 -0.882 -1.787 1.00 97.62 115 LEU A C 1
ATOM 880 O O . LEU A 1 115 ? 3.325 -1.076 -0.704 1.00 97.62 115 LEU A O 1
ATOM 884 N N . ARG A 1 116 ? 3.961 0.348 -2.305 1.00 97.19 116 ARG A N 1
ATOM 885 C CA . ARG A 1 116 ? 3.360 1.530 -1.667 1.00 97.19 116 ARG A CA 1
ATOM 886 C C . ARG A 1 116 ? 1.837 1.433 -1.572 1.00 97.19 116 ARG A C 1
ATOM 888 O O . ARG A 1 116 ? 1.255 1.887 -0.588 1.00 97.19 116 ARG A O 1
ATOM 895 N N . ARG A 1 117 ? 1.166 0.871 -2.580 1.00 96.69 117 ARG A N 1
ATOM 896 C CA . ARG A 1 117 ? -0.291 0.659 -2.556 1.00 96.69 117 ARG A CA 1
ATOM 897 C C . ARG A 1 117 ? -0.684 -0.445 -1.580 1.00 96.69 117 ARG A C 1
ATOM 899 O O . ARG A 1 117 ? -1.608 -0.243 -0.800 1.00 96.69 117 ARG A O 1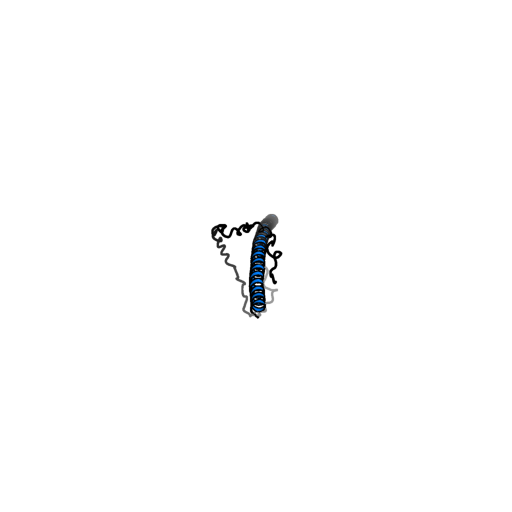
ATOM 906 N N . GLU A 1 118 ? 0.049 -1.548 -1.576 1.00 97.44 118 GLU A N 1
ATOM 907 C CA . GLU A 1 118 ? -0.180 -2.665 -0.658 1.00 97.44 118 GLU A CA 1
ATOM 908 C C . GLU A 1 118 ? 0.030 -2.255 0.805 1.00 97.44 118 GLU A C 1
ATOM 910 O O . GLU A 1 118 ? -0.817 -2.523 1.654 1.00 97.44 118 GLU A O 1
ATOM 915 N N . ARG A 1 119 ? 1.084 -1.480 1.092 1.00 97.75 119 ARG A N 1
ATOM 916 C CA . ARG A 1 119 ? 1.309 -0.907 2.425 1.00 97.75 119 ARG A CA 1
ATOM 917 C C . ARG A 1 119 ? 0.149 -0.024 2.882 1.00 97.75 119 ARG A C 1
ATOM 919 O O . ARG A 1 119 ? -0.222 -0.081 4.049 1.00 97.75 119 ARG A O 1
ATOM 926 N N . ARG A 1 120 ? -0.430 0.784 1.985 1.00 97.88 120 ARG A N 1
ATOM 927 C CA . ARG A 1 120 ? -1.618 1.595 2.308 1.00 97.88 120 ARG A CA 1
ATOM 928 C C . ARG A 1 120 ? -2.826 0.719 2.624 1.00 97.88 120 ARG A C 1
ATOM 930 O O . ARG A 1 120 ? -3.487 0.973 3.619 1.00 97.88 120 ARG A O 1
ATOM 937 N N . TYR A 1 121 ? -3.061 -0.326 1.832 1.00 95.94 121 TYR A N 1
ATOM 938 C CA . TYR A 1 121 ? -4.142 -1.281 2.074 1.00 95.94 121 TYR A CA 1
ATOM 939 C C . TYR A 1 121 ? -4.005 -1.971 3.437 1.00 95.94 121 TYR A C 1
ATOM 941 O O . TYR A 1 121 ? -4.928 -1.926 4.248 1.00 95.94 121 TYR A O 1
ATOM 949 N N . PHE A 1 122 ? -2.829 -2.536 3.725 1.00 97.31 122 PHE A N 1
ATOM 950 C CA . PHE A 1 122 ? -2.559 -3.170 5.014 1.00 97.31 122 PHE A CA 1
ATOM 951 C C . PHE A 1 122 ? -2.652 -2.172 6.173 1.00 97.31 122 PHE A C 1
ATOM 953 O O . PHE A 1 122 ? -3.198 -2.496 7.222 1.00 97.31 122 PHE A O 1
ATOM 960 N N . GLY A 1 123 ? -2.176 -0.940 5.971 1.00 96.81 123 GLY A N 1
ATOM 961 C CA . GLY A 1 123 ? -2.308 0.141 6.944 1.00 96.81 123 GLY A CA 1
ATOM 962 C C . GLY A 1 123 ? -3.768 0.411 7.303 1.00 96.81 123 GLY A C 1
ATOM 963 O O . GLY A 1 123 ? -4.114 0.395 8.480 1.00 96.81 123 GLY A O 1
ATOM 964 N N . THR A 1 124 ? -4.640 0.571 6.303 1.00 96.56 124 THR A N 1
ATOM 965 C CA . THR A 1 124 ? -6.080 0.752 6.530 1.00 96.56 124 THR A CA 1
ATOM 966 C C . THR A 1 124 ? -6.678 -0.431 7.286 1.00 96.56 124 THR A C 1
ATOM 968 O O . THR A 1 124 ? -7.311 -0.219 8.319 1.00 96.56 124 THR A O 1
ATOM 971 N N . LEU A 1 125 ? -6.416 -1.666 6.847 1.00 97.12 125 LEU A N 1
ATOM 972 C CA . LEU A 1 125 ? -6.907 -2.863 7.536 1.00 97.12 125 LEU A CA 1
ATOM 973 C C . LEU A 1 125 ? -6.449 -2.927 8.997 1.00 97.12 125 LEU A C 1
ATOM 975 O O . LEU A 1 125 ? -7.256 -3.180 9.891 1.00 97.12 125 LEU A O 1
ATOM 979 N N . SER A 1 126 ? -5.169 -2.648 9.248 1.00 96.88 126 SER A N 1
ATOM 980 C CA . SER A 1 126 ? -4.604 -2.626 10.595 1.00 96.88 126 SER A CA 1
ATOM 981 C C . SER A 1 126 ? -5.285 -1.575 11.467 1.00 96.88 126 SER A C 1
ATOM 983 O O . SER A 1 126 ? -5.590 -1.859 12.621 1.00 96.88 126 SER A O 1
ATOM 985 N N . THR A 1 127 ? -5.548 -0.376 10.934 1.00 97.06 127 THR A N 1
ATOM 986 C CA . THR A 1 127 ? -6.234 0.684 11.690 1.00 97.06 127 THR A CA 1
ATOM 987 C C . THR A 1 127 ? -7.684 0.332 11.992 1.00 97.06 127 THR A C 1
ATOM 989 O O . THR A 1 127 ? -8.118 0.509 13.126 1.00 97.06 127 THR A O 1
ATOM 992 N N . THR A 1 128 ? -8.419 -0.239 11.031 1.00 97.81 128 THR A N 1
ATOM 993 C CA . THR A 1 128 ? -9.802 -0.677 11.264 1.00 97.81 128 THR A CA 1
ATOM 994 C C . THR A 1 128 ? -9.862 -1.803 12.284 1.00 97.81 128 THR A C 1
ATOM 996 O O . THR A 1 128 ? -10.714 -1.788 13.165 1.00 97.81 128 THR A O 1
ATOM 999 N N . TYR A 1 129 ? -8.920 -2.746 12.214 1.00 94.94 129 TYR A N 1
ATOM 1000 C CA . TYR A 1 129 ? -8.823 -3.826 13.185 1.00 94.94 129 TYR A CA 1
ATOM 1001 C C . TYR A 1 129 ? -8.531 -3.279 14.586 1.00 94.94 129 TYR A C 1
ATOM 1003 O O . TYR A 1 129 ? -9.249 -3.601 15.527 1.00 94.94 129 TYR A O 1
ATOM 1011 N N . ALA A 1 130 ? -7.547 -2.384 14.721 1.00 97.56 130 ALA A N 1
ATOM 1012 C CA . ALA A 1 130 ? -7.233 -1.741 15.994 1.00 97.56 130 ALA A CA 1
ATOM 1013 C C . ALA A 1 130 ? -8.427 -0.955 16.563 1.00 97.56 130 ALA A C 1
ATOM 1015 O O . ALA A 1 130 ? -8.692 -1.039 17.758 1.00 97.56 130 ALA A O 1
ATOM 1016 N N . GLN A 1 131 ? -9.178 -0.243 15.717 1.00 97.56 131 GLN A N 1
ATOM 1017 C CA . GLN A 1 131 ? -10.377 0.488 16.127 1.00 97.56 131 GLN A CA 1
ATOM 1018 C C . GLN A 1 131 ? -11.480 -0.450 16.629 1.00 97.56 131 GLN A C 1
ATOM 1020 O O . GLN A 1 131 ? -12.086 -0.177 17.661 1.00 97.56 131 GLN A O 1
ATOM 1025 N N . VAL A 1 132 ? -11.729 -1.560 15.927 1.00 97.19 132 VAL A N 1
ATOM 1026 C CA . VAL A 1 132 ? -12.708 -2.574 16.351 1.00 97.19 132 VAL A CA 1
ATOM 1027 C C . VAL A 1 132 ? -12.304 -3.187 17.690 1.00 97.19 132 VAL A C 1
ATOM 1029 O O . VAL A 1 132 ? -13.143 -3.316 18.579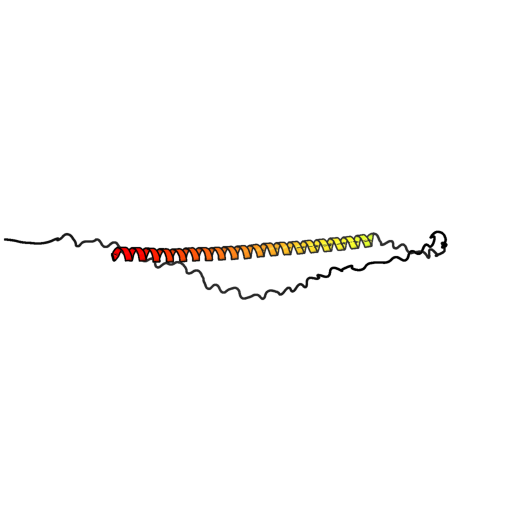 1.00 97.19 132 VAL A O 1
ATOM 1032 N N . VAL A 1 133 ? -11.021 -3.518 17.858 1.00 97.38 133 VAL A N 1
ATOM 1033 C CA . VAL A 1 133 ? -10.497 -4.059 19.117 1.00 97.38 133 VAL A CA 1
ATOM 1034 C C . VAL A 1 133 ? -10.659 -3.045 20.248 1.00 97.38 133 VAL A C 1
ATOM 1036 O O . VAL A 1 133 ? -11.229 -3.393 21.278 1.00 97.38 133 VAL A O 1
ATOM 1039 N N . ALA A 1 134 ? -10.248 -1.790 20.049 1.00 97.06 134 ALA A N 1
ATOM 1040 C CA . ALA A 1 134 ? -10.402 -0.736 21.052 1.00 97.06 134 ALA A CA 1
ATOM 1041 C C . ALA A 1 134 ? -11.872 -0.552 21.457 1.00 97.06 134 ALA A C 1
ATOM 1043 O O . ALA A 1 134 ? -12.200 -0.643 22.636 1.00 97.06 134 ALA A O 1
ATOM 1044 N N . HIS A 1 135 ? -12.769 -0.437 20.475 1.00 97.19 135 HIS A N 1
ATOM 1045 C CA . HIS A 1 135 ? -14.205 -0.315 20.722 1.00 97.19 135 HIS A CA 1
ATOM 1046 C C . HIS A 1 135 ? -14.773 -1.520 21.492 1.00 97.19 135 HIS A C 1
ATOM 1048 O O . HIS A 1 135 ? -15.645 -1.367 22.345 1.00 97.19 135 HIS A O 1
ATOM 1054 N N . SER A 1 136 ? -14.287 -2.734 21.211 1.00 96.06 136 SER A N 1
ATOM 1055 C CA . SER A 1 136 ? -14.702 -3.929 21.953 1.00 96.06 136 SER A CA 1
ATOM 1056 C C . SER A 1 136 ? -14.206 -3.920 23.401 1.00 96.06 136 SER A C 1
ATOM 1058 O O . SER A 1 136 ? -14.954 -4.295 24.301 1.00 96.06 136 SER A O 1
ATOM 1060 N N . CYS A 1 137 ? -12.985 -3.441 23.645 1.00 96.62 137 CYS A N 1
ATOM 1061 C CA . CYS A 1 137 ? -12.430 -3.312 24.990 1.00 96.62 137 CYS A CA 1
ATOM 1062 C C . CYS A 1 137 ? -13.197 -2.276 25.818 1.00 96.62 137 CYS A C 1
ATOM 1064 O O . CYS A 1 137 ? -13.514 -2.535 26.980 1.00 96.62 137 CYS A O 1
ATOM 1066 N N . ASP A 1 138 ? -13.543 -1.139 25.214 1.00 96.88 138 ASP A N 1
ATOM 1067 C CA . ASP A 1 138 ? -14.343 -0.099 25.863 1.00 96.88 138 ASP A CA 1
ATOM 1068 C C . ASP A 1 138 ? -15.727 -0.639 26.255 1.00 96.88 138 ASP A C 1
ATOM 1070 O O . ASP A 1 138 ? -16.178 -0.460 27.387 1.00 96.88 138 ASP A O 1
ATOM 1074 N N . TYR A 1 139 ? -16.370 -1.389 25.353 1.00 95.19 139 TYR A N 1
ATOM 1075 C CA . TYR A 1 139 ? -17.647 -2.048 25.628 1.00 95.19 139 TYR A CA 1
ATOM 1076 C C . TYR A 1 139 ? -17.554 -3.065 26.774 1.00 95.19 139 TYR A C 1
ATOM 1078 O O . TYR A 1 139 ? -18.383 -3.057 27.686 1.00 95.19 139 TYR A O 1
ATOM 1086 N N . CYS A 1 140 ? -16.526 -3.918 26.771 1.00 95.38 140 CYS A N 1
ATOM 1087 C CA . CYS A 1 140 ? -16.289 -4.868 27.858 1.00 95.38 140 CYS A CA 1
ATOM 1088 C C . CYS A 1 140 ? -16.079 -4.156 29.201 1.00 95.38 140 CYS A C 1
ATOM 1090 O O . CYS A 1 140 ? -16.597 -4.609 30.221 1.00 95.38 140 CYS A O 1
ATOM 1092 N N . THR A 1 141 ? -15.365 -3.029 29.201 1.00 96.94 141 THR A N 1
ATOM 1093 C CA . THR A 1 141 ? -15.138 -2.214 30.403 1.00 96.94 141 THR A CA 1
ATOM 1094 C C . THR A 1 141 ? -16.455 -1.666 30.944 1.00 96.94 141 THR A C 1
ATOM 1096 O O . THR A 1 141 ? -16.760 -1.854 32.118 1.00 96.94 141 THR A O 1
ATOM 1099 N N . GLN A 1 142 ? -17.300 -1.110 30.074 1.00 96.19 142 GLN A N 1
ATOM 1100 C CA . GLN A 1 142 ? -18.619 -0.606 30.458 1.00 96.19 142 GLN A CA 1
ATOM 1101 C C . GLN A 1 142 ? -19.507 -1.688 31.094 1.00 96.19 142 GLN A C 1
ATOM 1103 O O . GLN A 1 142 ? -20.218 -1.415 32.064 1.00 96.19 142 GLN A O 1
ATOM 1108 N N . ILE A 1 143 ? -19.465 -2.920 30.574 1.00 96.44 143 ILE A N 1
ATOM 1109 C CA . ILE A 1 143 ? -20.200 -4.046 31.167 1.00 96.44 143 ILE A CA 1
ATOM 1110 C C . ILE A 1 143 ? -19.672 -4.363 32.568 1.00 96.44 143 ILE A C 1
ATOM 1112 O O . ILE A 1 143 ? -20.468 -4.563 33.487 1.00 96.44 143 ILE A O 1
ATOM 1116 N N . MET A 1 144 ? -18.349 -4.420 32.740 1.00 95.62 144 MET A N 1
ATOM 1117 C CA . MET A 1 144 ? -17.748 -4.711 34.043 1.00 95.62 144 MET A CA 1
ATOM 1118 C C . MET A 1 144 ? -18.121 -3.648 35.081 1.00 95.62 144 MET A C 1
ATOM 1120 O O . MET A 1 144 ? -18.567 -4.005 36.172 1.00 95.62 144 MET A O 1
ATOM 1124 N N . ASP A 1 145 ? -18.035 -2.367 34.724 1.00 96.88 145 ASP A N 1
ATOM 1125 C CA . ASP A 1 145 ? -18.375 -1.250 35.613 1.00 96.88 145 ASP A CA 1
ATOM 1126 C C . ASP A 1 145 ? -19.861 -1.261 36.007 1.00 96.88 145 ASP A C 1
ATOM 1128 O O . ASP A 1 145 ? -20.229 -1.026 37.164 1.00 96.88 145 ASP A O 1
ATOM 1132 N N . TYR A 1 146 ? -20.745 -1.596 35.062 1.00 94.50 146 TYR A N 1
ATOM 1133 C CA . TYR A 1 146 ? -22.167 -1.770 35.350 1.00 94.50 146 TYR A CA 1
ATOM 1134 C C . TYR A 1 146 ? -22.412 -2.907 36.354 1.00 94.50 146 TYR A C 1
ATOM 1136 O O . TYR A 1 146 ? -23.164 -2.731 37.314 1.00 94.50 146 TYR A O 1
ATOM 1144 N N . CYS A 1 147 ? -21.761 -4.059 36.176 1.00 93.75 147 CYS A N 1
ATOM 1145 C CA . CYS A 1 147 ? -21.888 -5.178 37.108 1.00 93.75 147 CYS A CA 1
ATOM 1146 C C . CYS A 1 147 ? -21.414 -4.798 38.516 1.00 93.75 147 CYS A C 1
ATOM 1148 O O . CYS A 1 147 ? -22.145 -5.023 39.480 1.00 93.75 147 CYS A O 1
ATOM 1150 N N . GLN A 1 148 ? -20.247 -4.157 38.624 1.00 92.50 148 GLN A N 1
ATOM 1151 C CA . GLN A 1 148 ? -19.690 -3.713 39.904 1.00 92.50 148 GLN A CA 1
ATOM 1152 C C . GLN A 1 148 ? -20.601 -2.700 40.610 1.00 92.50 148 GLN A C 1
ATOM 1154 O O . GLN A 1 148 ? -20.899 -2.843 41.795 1.00 92.50 148 GLN A O 1
ATOM 1159 N N . SER A 1 149 ? -21.095 -1.692 39.885 1.00 91.88 149 SER A N 1
ATOM 1160 C CA . SER A 1 149 ? -21.990 -0.680 40.465 1.00 91.88 149 SER A CA 1
ATOM 1161 C C . SER A 1 149 ? -23.317 -1.275 40.942 1.00 91.88 149 SER A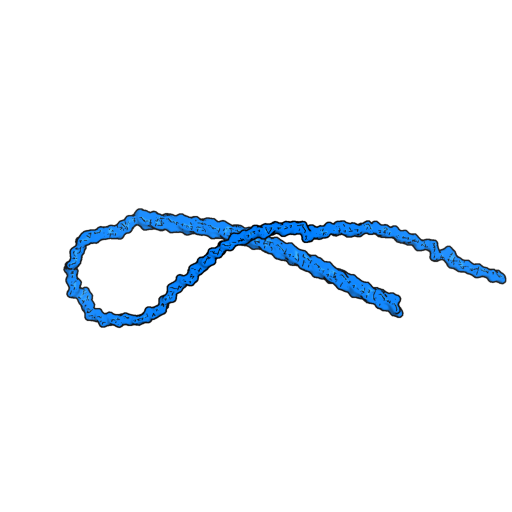 C 1
ATOM 1163 O O . SER A 1 149 ? -23.821 -0.889 42.001 1.00 91.88 149 SER A O 1
ATOM 1165 N N . ARG A 1 150 ? -23.866 -2.255 40.209 1.00 92.00 150 ARG A N 1
ATOM 1166 C CA . ARG A 1 150 ? -25.091 -2.952 40.614 1.00 92.00 150 ARG A CA 1
ATOM 1167 C C . ARG A 1 150 ? -24.887 -3.749 41.895 1.00 92.00 150 ARG A C 1
ATOM 1169 O O . ARG A 1 150 ? -25.753 -3.712 42.760 1.00 92.00 150 ARG A O 1
ATOM 1176 N N . GLU A 1 151 ? -23.754 -4.428 42.025 1.00 85.81 151 GLU A N 1
ATOM 1177 C CA . GLU A 1 151 ? -23.412 -5.236 43.198 1.00 85.81 151 GLU A CA 1
ATOM 1178 C C . GLU A 1 151 ? -23.273 -4.372 44.467 1.00 85.81 151 GLU A C 1
ATOM 1180 O O . GLU A 1 151 ? -23.817 -4.712 45.525 1.00 85.81 151 GLU A O 1
ATOM 1185 N N . VAL A 1 152 ? -22.649 -3.194 44.341 1.00 88.12 152 VAL A N 1
ATOM 1186 C CA . VAL A 1 152 ? -22.559 -2.192 45.419 1.00 88.12 152 VAL A CA 1
ATOM 1187 C C . VAL A 1 152 ? -23.943 -1.671 45.807 1.00 88.12 152 VAL A C 1
ATOM 1189 O O . VAL A 1 152 ? -24.274 -1.655 46.991 1.00 88.12 152 VAL A O 1
ATOM 1192 N N . TYR A 1 153 ? -24.772 -1.299 44.828 1.00 80.00 153 TYR A N 1
ATOM 1193 C CA . TYR A 1 153 ? -26.128 -0.799 45.075 1.00 80.00 153 TYR A CA 1
ATOM 1194 C C . TYR A 1 153 ? -27.030 -1.841 45.752 1.00 80.00 153 TYR A C 1
ATOM 1196 O O . TYR A 1 153 ? -27.793 -1.521 46.661 1.00 80.00 153 TYR A O 1
ATOM 1204 N N . THR A 1 154 ? -26.939 -3.109 45.345 1.00 80.06 154 THR A N 1
ATOM 1205 C CA . THR A 1 154 ? -27.710 -4.178 45.993 1.00 80.06 154 THR A CA 1
ATOM 1206 C C . THR A 1 154 ? -27.230 -4.457 47.412 1.00 80.06 154 THR A C 1
ATOM 1208 O O . THR A 1 154 ? -28.045 -4.773 48.272 1.00 80.06 154 THR A O 1
ATOM 1211 N N . SER A 1 155 ? -25.933 -4.300 47.681 1.00 76.38 155 SER A N 1
ATOM 1212 C CA . SER A 1 155 ? -25.365 -4.517 49.016 1.00 76.38 155 SER A CA 1
ATOM 1213 C C . SER A 1 155 ? -25.741 -3.405 49.999 1.00 76.38 155 SER A C 1
ATOM 1215 O O . SER A 1 155 ? -25.946 -3.681 51.177 1.00 76.38 155 SER A O 1
ATOM 1217 N N . THR A 1 156 ? -25.882 -2.160 49.533 1.00 76.50 156 THR A N 1
ATOM 1218 C CA . THR A 1 156 ? -26.313 -1.030 50.375 1.00 76.50 156 THR A CA 1
ATOM 1219 C C . THR A 1 156 ? -27.810 -1.009 50.666 1.00 76.50 156 THR A C 1
ATOM 1221 O O . THR A 1 156 ? -28.200 -0.457 51.686 1.00 76.50 156 THR A O 1
ATOM 1224 N N . LEU A 1 157 ? -28.654 -1.593 49.810 1.00 71.62 157 LEU A N 1
ATOM 1225 C CA . LEU A 1 157 ? -30.099 -1.693 50.064 1.00 71.62 157 LEU A CA 1
ATOM 1226 C C . LEU A 1 157 ? -30.505 -2.868 50.965 1.00 71.62 157 LEU A C 1
ATOM 1228 O O . LEU A 1 157 ? -31.613 -2.868 51.496 1.00 71.62 157 LEU A O 1
ATOM 1232 N N . VAL A 1 158 ? -29.657 -3.891 51.077 1.00 70.88 158 VAL A N 1
ATOM 1233 C CA . VAL A 1 158 ? -29.934 -5.115 51.852 1.00 70.88 158 VAL A CA 1
ATOM 1234 C C . VAL A 1 158 ? -29.388 -5.034 53.288 1.00 70.88 158 VAL A C 1
ATOM 1236 O O . VAL A 1 158 ? -29.752 -5.866 54.119 1.00 70.88 158 VAL A O 1
ATOM 1239 N N . SER A 1 159 ? -28.553 -4.035 53.592 1.00 61.59 159 SER A N 1
ATOM 1240 C CA . SER A 1 159 ? -28.011 -3.767 54.933 1.00 61.59 159 SER A CA 1
ATOM 1241 C C . SER A 1 159 ? -28.826 -2.731 55.696 1.00 61.59 159 SER A C 1
ATOM 1243 O O . SER A 1 159 ? -28.767 -2.811 56.943 1.00 61.59 159 SER A O 1
#

Radius of gyration: 45.37 Å; chains: 1; bounding box: 134×37×112 Å

Foldseek 3Di:
DDDDDDDPPPPDDPPDPDDPDPPPPPPDDCPDDPDPPDPDDPPPPDDDPPDDDDDDDDDDDDDDDDPPPPPDDDDPCPVDPPCVVPVVVVVVVVVVVVVVVVVVVVVVVVVVVVVVVVVVVVVVVVVVVVVVVVVVVVVVVVVVVVVVVVVVVVVVVVD

Sequence (159 aa):
FHSKSEIEGLLAIPTPPLSPVLPTSYPLPPFLMPLPIFTPLPTSSFPLPLSLPSTSGSESIPEADIPLWKRARFTTPTGGYEVGESSVAATARQIRHAVTVADRRRADDRLIDRLRRERRYFGTLSTTYAQVVAHSCDYCTQIMDYCQSREVYTSTLVS

Secondary structure (DSSP, 8-state):
-------TTS----PPP-------------TT-----------------------------------TT-S---------------HHHHHHHHHHHHHHHHHHHHHHHHHHHHHHHHHHHHHHHHHHHHHHHHHHHHHHHHHHHHHHHHHHHHHHHH-

=== Feature glossary ===
The record interleaves many kinds of information about one protein. Here is each kind framed as the question it answers.

Q: What does the local fold look like, residue by residue?
A: The Foldseek 3Di string encodes local tertiary geometry as a 20-letter alphabet — one character per residue — derived from the relative positions of nearby Cα atoms. Unlike the amino-acid sequence, 3Di is a direct function of the 3D structure, so two proteins with the same fold have similar 3Di strings even at low sequence identity.

Q: Which residues are in helices, strands, or loops?
A: The SS8 string is DSSP's per-residue secondary-structure call. α-helix (H) means an i→i+4 H-bond ladder; β-strand (E) means the residue participates in a β-sheet; 3₁₀ (G) and π (I) are tighter and wider helices; T/S are turns/bends; '-' is loop.

Q: How big and how compact is the whole molecule?
A: Radius of gyration (Rg) is the root-mean-square distance of Cα atoms from their centroid — a single number for overall size and compactness. A globular domain of N residues has Rg ≈ 2.2·N^0.38 Å; an extended or disordered chain has a much larger Rg. The Cα contact count is the number of residue pairs whose Cα atoms are within 8 Å and are more than four positions apart in sequence — a standard proxy for tertiary packing density. The bounding box is the smallest axis-aligned box enclosing all Cα atoms.

Q: Where is each backbone atom in 3D?
A: Structure coordinates are given as an mmCIF _atom_site loop: one row per atom with element, residue name, chain id, sequence number, and x/y/z position in Å. Only the four main-chain atoms per residue are included here; side chains are omitted to keep the record compact.

Q: What is the amino-acid chain?
A: Primary structure: the covalent order of the twenty standard amino acids along the backbone. Two proteins with the same sequence will (almost always) fold to the same structure; two with 30% identity often share a fold but not the details.

Q: What if only a Cα trace is available?
A: Three-state secondary structure (P-SEA) collapses the eight DSSP classes into helix (a), strand (b), and coil (c). P-SEA assigns these from Cα geometry alone — distances and angles — without requiring backbone oxygens, so it works on any Cα trace.

Q: What family and function is it annotated with?
A: Database cross-references. InterPro integrates a dozen domain/family signature databases into unified entries with residue-range hits. GO terms attach function/process/location labels with evidence codes. CATH codes position the fold in a four-level structural taxonomy. Organism is the NCBI-taxonomy species name.

Q: How confident is the AlphaFold model at each residue?
A: pLDDT is the predicted lDDT-Cα score: AlphaFold's confidence that the local environment of each residue (all inter-atomic distances within 15 Å) is correctly placed. It is a per-residue number between 0 and 100, with higher meaning more reliable.

Q: How mobile is each atom in the crystal?
A: B-factor (Debye–Waller factor) reflects atomic displacement in the crystal lattice. It is an experimental observable (units Å²), not a prediction; low values mean the atom is pinned down, high values mean it moves or is heterogeneous across the crystal.

Q: Which residues are buried vs exposed?
A: SASA measures how much of the protein is reachable by solvent. It is computed by rolling a water-sized probe over the atomic surface and summing the exposed area (Å²). Per-residue SASA distinguishes core (buried, low SASA) from surface (exposed, high SASA) residues; total SASA is a whole-molecule size measure.

Q: What do the diagnostic plots show?
A: Plot images: a contact map (which residues are close in 3D, as an N×N binary image), a Ramachandran scatter (backbone torsion angles, revealing secondary-structure composition at a glance), and — for AlphaFold structures — a PAE heatmap (pairwise prediction confidence).

Q: What known structures does this most resemble?
A: The Foldseek neighbor list gives the closest experimentally determined structures in the PDB, ranked by structural alignment. TM-score near 1 means near-identical fold; near 0.3 means only rough topology match. This is how one finds what a novel AlphaFold prediction most resembles in the solved-structure universe.

Q: Are the domains correctly placed relative to each other?
A: Predicted aligned error is AlphaFold's pairwise confidence. Unlike pLDDT (per-residue), PAE is per-residue-pair and captures whether two parts of the structure are correctly placed relative to each other. Units are ångströms of expected positional error.

Q: What do the rendered images show?
A: Structure images are PyMOL renders from six orthogonal camera directions. Cartoon representation draws helices as coils and strands as arrows; sticks shows the backbone as bonds; surface shows the solvent-excluded envelope. Rainbow coloring maps sequence position to hue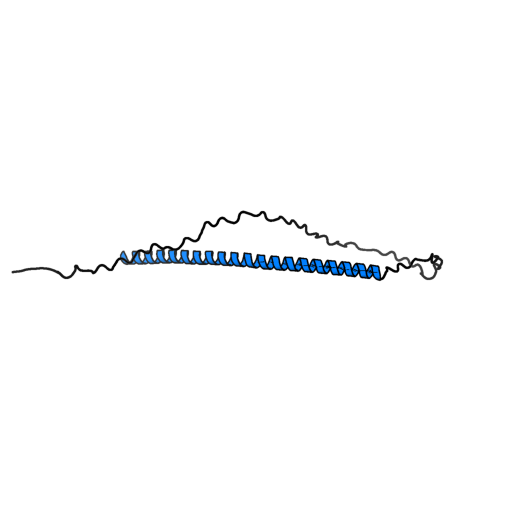 (blue→red, N→C); chain coloring assigns a distinct color per polypeptide.

Q: What are the backbone torsion angles?
A: φ (phi) and ψ (psi) are the two rotatable backbone dihedrals per residue: φ is the C(i-1)–N–Cα–C torsion, ψ is the N–Cα–C–N(i+1) torsion, both in degrees on (−180°, 180°]. α-helical residues cluster near (−60°, −45°); β-strand residues near (−120°, +130°). A Ramachandran plot is simply a scatter of (φ, ψ) for every residue.